Protein AF-F3B8E4-F1 (afdb_monomer_lite)

Sequence (115 aa):
MLEQELTNLQIYISKRNQGQTDEQVINHITKINNKTPLTQEEWHELIFPSCNNGYVEILRFILSNIQCLNNVKEYMRHTVYGRNKNINDERIEVLKEFMVLCQDLVQVKMRFSSS

Foldseek 3Di:
DPPVVLVVLLCCLQVPDVPDDLVNNLVVVVVVCVVPNDDLVSLVVSLLSCLQQLVLVNNVSSVVPHPDDDPLVVSLVSNPPHPDPVRNVSSVSVNVVSVVVVVVVVVVVVVVVVD

Secondary structure (DSSP, 8-state):
--HHHHHHHHHHHHTPPTT--HHHHHHHHHHHHHHSPPPHHHHHHTHHHHHHHT-HHHHHHHHHT-S--S-HHHHHHHHH----GGGHHHHHHHHHHHHHHHHHHHHHHHHHS--

Structure (mmCIF, N/CA/C/O backbone):
data_AF-F3B8E4-F1
#
_entry.id   AF-F3B8E4-F1
#
loop_
_atom_site.group_PDB
_atom_site.id
_atom_site.type_symbol
_atom_site.label_atom_id
_atom_site.label_alt_id
_atom_site.label_comp_id
_atom_site.label_asym_id
_atom_site.label_entity_id
_atom_site.label_seq_id
_atom_site.pdbx_PDB_ins_code
_atom_site.Cartn_x
_atom_site.Cartn_y
_atom_site.Cartn_z
_atom_site.occupancy
_atom_site.B_iso_or_equiv
_atom_site.auth_seq_id
_atom_site.auth_comp_id
_atom_site.auth_asym_id
_atom_site.auth_atom_id
_atom_site.pdbx_PDB_model_num
ATOM 1 N N . MET A 1 1 ? -5.755 12.592 9.765 1.00 84.38 1 MET A N 1
ATOM 2 C CA . MET A 1 1 ? -5.364 11.736 10.912 1.00 84.38 1 MET A CA 1
ATOM 3 C C . MET A 1 1 ? -4.284 12.456 11.731 1.00 84.38 1 MET A C 1
ATOM 5 O O . MET A 1 1 ? -3.757 13.446 11.238 1.00 84.38 1 MET A O 1
ATOM 9 N N . LEU A 1 2 ? -3.968 12.063 12.976 1.00 87.62 2 LEU A N 1
ATOM 10 C CA . LEU A 1 2 ? -2.770 12.601 13.650 1.00 87.62 2 LEU A CA 1
ATOM 11 C C . LEU A 1 2 ? -1.501 11.976 13.044 1.00 87.62 2 LEU A C 1
ATOM 13 O O . LEU A 1 2 ? -1.485 10.781 12.758 1.00 87.62 2 LEU A O 1
ATOM 17 N N . GLU A 1 3 ? -0.413 12.740 12.917 1.00 90.38 3 GLU A N 1
ATOM 18 C CA . GLU A 1 3 ? 0.869 12.270 12.347 1.00 90.38 3 GLU A CA 1
ATOM 19 C C . GLU A 1 3 ? 1.365 10.962 12.997 1.00 90.38 3 GLU A C 1
ATOM 21 O O . GLU A 1 3 ? 1.822 10.034 12.326 1.00 90.38 3 GLU A O 1
ATOM 26 N N . GLN A 1 4 ? 1.192 10.841 14.315 1.00 92.44 4 GLN A N 1
ATOM 27 C CA . GLN A 1 4 ? 1.565 9.640 15.057 1.00 92.44 4 GLN A CA 1
ATOM 28 C C . GLN A 1 4 ? 0.719 8.413 14.681 1.00 92.44 4 GLN A C 1
ATOM 30 O O . GLN A 1 4 ? 1.228 7.293 14.657 1.00 92.44 4 GLN A O 1
ATOM 35 N N . GLU A 1 5 ? -0.570 8.596 14.398 1.00 93.38 5 GLU A N 1
ATOM 36 C CA . GLU A 1 5 ? -1.457 7.507 13.980 1.00 93.38 5 GLU A CA 1
ATOM 37 C C . GLU A 1 5 ? -1.107 7.036 12.561 1.00 93.38 5 GLU A C 1
ATOM 39 O O . GLU A 1 5 ? -1.065 5.828 12.318 1.00 93.38 5 GLU A O 1
ATOM 44 N N . LEU A 1 6 ? -0.762 7.966 11.662 1.00 95.38 6 LEU A N 1
ATOM 45 C CA . LEU A 1 6 ? -0.288 7.647 10.314 1.00 95.38 6 LEU A CA 1
ATOM 46 C C . LEU A 1 6 ? 1.041 6.887 10.360 1.00 95.38 6 LEU A C 1
ATOM 48 O O . LEU A 1 6 ? 1.187 5.842 9.727 1.00 95.38 6 LEU A O 1
ATOM 52 N N . THR A 1 7 ? 1.969 7.345 11.201 1.00 94.94 7 THR A N 1
ATOM 53 C CA . THR A 1 7 ? 3.237 6.651 11.460 1.00 94.94 7 THR A CA 1
ATOM 54 C C . THR A 1 7 ? 2.995 5.231 11.979 1.00 94.94 7 THR A C 1
ATOM 56 O O . THR A 1 7 ? 3.616 4.271 11.519 1.00 94.94 7 THR A O 1
ATOM 59 N N . ASN A 1 8 ? 2.053 5.056 12.911 1.00 94.56 8 ASN A N 1
ATOM 60 C CA . ASN A 1 8 ? 1.695 3.734 13.426 1.00 94.56 8 ASN A CA 1
ATOM 61 C C . ASN A 1 8 ? 1.117 2.831 12.327 1.00 94.56 8 ASN A C 1
ATOM 63 O O . ASN A 1 8 ? 1.440 1.643 12.289 1.00 94.56 8 ASN A O 1
ATOM 67 N N . LEU A 1 9 ? 0.316 3.381 11.410 1.00 95.38 9 LEU A N 1
ATOM 68 C CA . LEU A 1 9 ? -0.224 2.646 10.266 1.00 95.38 9 LEU A CA 1
ATOM 69 C C . LEU A 1 9 ? 0.875 2.242 9.271 1.00 95.38 9 LEU A C 1
ATOM 71 O O . LEU A 1 9 ? 0.925 1.089 8.841 1.00 95.38 9 LEU A O 1
ATOM 75 N N . GLN A 1 10 ? 1.813 3.139 8.962 1.00 95.06 10 GLN A N 1
ATOM 76 C CA . GLN A 1 10 ? 2.982 2.828 8.133 1.00 95.06 10 GLN A CA 1
ATOM 77 C C . GLN A 1 10 ? 3.839 1.718 8.752 1.00 95.06 10 GLN A C 1
ATOM 79 O O . GLN A 1 10 ? 4.294 0.812 8.045 1.00 95.06 10 GLN A O 1
ATOM 84 N N . ILE A 1 11 ? 4.049 1.761 10.073 1.00 93.81 11 ILE A N 1
ATOM 85 C CA . ILE A 1 11 ? 4.767 0.720 10.817 1.00 93.81 11 ILE A CA 1
ATOM 86 C C . ILE A 1 11 ? 3.996 -0.598 10.772 1.00 93.81 11 ILE A C 1
ATOM 88 O O . ILE A 1 11 ? 4.616 -1.634 10.545 1.00 93.81 11 ILE A O 1
ATOM 92 N N . TYR A 1 12 ? 2.674 -0.569 10.949 1.00 94.19 12 TYR A N 1
ATOM 93 C CA . TYR A 1 12 ? 1.822 -1.756 10.893 1.00 94.19 12 TYR A CA 1
ATOM 94 C C . TYR A 1 12 ? 1.920 -2.468 9.540 1.00 94.19 12 TYR A C 1
ATOM 96 O O . TYR A 1 12 ? 2.071 -3.687 9.500 1.00 94.19 12 TYR A O 1
ATOM 104 N N . ILE A 1 13 ? 1.915 -1.711 8.437 1.00 93.81 13 ILE A N 1
ATOM 105 C CA . ILE A 1 13 ? 2.138 -2.265 7.096 1.00 93.81 13 ILE A CA 1
ATOM 106 C C . ILE A 1 13 ? 3.576 -2.792 6.985 1.00 93.81 13 ILE A C 1
ATOM 108 O O . ILE A 1 13 ? 3.791 -3.935 6.595 1.00 93.81 13 ILE A O 1
ATOM 112 N N . SER A 1 14 ? 4.575 -1.986 7.364 1.00 89.94 14 SER A N 1
ATOM 113 C CA . SER A 1 14 ? 5.996 -2.302 7.151 1.00 89.94 14 SER A CA 1
ATOM 114 C C . SER A 1 14 ? 6.499 -3.494 7.967 1.00 89.94 14 SER A C 1
ATOM 116 O O . SER A 1 14 ? 7.321 -4.267 7.485 1.00 89.94 14 SER A O 1
ATOM 118 N N . LYS A 1 15 ? 6.047 -3.623 9.217 1.00 86.12 15 LYS A N 1
ATOM 119 C CA . LYS A 1 15 ? 6.494 -4.625 10.193 1.00 86.12 15 LYS A CA 1
ATOM 120 C C . LYS A 1 15 ? 5.382 -5.628 10.499 1.00 86.12 15 LYS A C 1
ATOM 122 O O . LYS A 1 15 ? 5.187 -5.987 11.659 1.00 86.12 15 LYS A O 1
ATOM 127 N N . ARG A 1 16 ? 4.638 -6.048 9.470 1.00 81.19 16 ARG A N 1
ATOM 128 C CA . ARG A 1 16 ? 3.578 -7.051 9.622 1.00 81.19 16 ARG A CA 1
ATOM 129 C C . ARG A 1 16 ? 4.105 -8.291 10.351 1.00 81.19 16 ARG A C 1
ATOM 131 O O . ARG A 1 16 ? 5.232 -8.731 10.110 1.00 81.19 16 ARG A O 1
ATOM 138 N N . ASN A 1 17 ? 3.293 -8.849 11.243 1.00 79.06 17 ASN A N 1
ATOM 139 C CA . ASN A 1 17 ? 3.683 -10.027 12.016 1.00 79.06 17 ASN A CA 1
ATOM 140 C C . ASN A 1 17 ? 3.767 -11.267 11.114 1.00 79.06 17 ASN A C 1
ATOM 142 O O . ASN A 1 17 ? 3.074 -11.369 10.099 1.00 79.06 17 ASN A O 1
ATOM 146 N N . GLN A 1 18 ? 4.587 -12.245 11.503 1.00 71.62 18 GLN A N 1
ATOM 147 C CA . GLN A 1 18 ? 4.689 -13.512 10.782 1.00 71.62 18 GLN A CA 1
ATOM 148 C C . GLN A 1 18 ? 3.320 -14.216 10.763 1.00 71.62 18 GLN A C 1
ATOM 150 O O . GLN A 1 18 ? 2.737 -14.472 11.814 1.00 71.62 18 GLN A O 1
ATOM 155 N N . GLY A 1 19 ? 2.797 -14.490 9.563 1.00 81.06 19 GLY A N 1
ATOM 156 C CA . GLY A 1 19 ? 1.476 -15.100 9.354 1.00 81.06 19 GLY A CA 1
ATOM 157 C C . GLY A 1 19 ? 0.325 -14.116 9.115 1.00 81.06 19 GLY A C 1
ATOM 158 O O . GLY A 1 19 ? -0.791 -14.557 8.853 1.00 81.06 19 GLY A O 1
ATOM 159 N N . GLN A 1 20 ? 0.572 -12.805 9.166 1.00 90.88 20 GLN A N 1
ATOM 160 C CA . GLN A 1 20 ? -0.432 -11.806 8.811 1.00 90.88 20 GLN A CA 1
ATOM 161 C C . GLN A 1 20 ? -0.653 -11.758 7.290 1.00 90.88 20 GLN A C 1
ATOM 163 O O . GLN A 1 20 ? 0.301 -11.578 6.531 1.00 90.88 20 GLN A O 1
ATOM 168 N N . THR A 1 21 ? -1.904 -11.903 6.848 1.00 94.06 21 THR A N 1
ATOM 169 C CA . THR A 1 21 ? -2.271 -11.904 5.420 1.00 94.06 21 THR A CA 1
ATOM 170 C C . THR A 1 21 ? -2.484 -10.490 4.878 1.00 94.06 21 THR A C 1
ATOM 172 O O . THR A 1 21 ? -2.789 -9.562 5.632 1.00 94.06 21 THR A O 1
ATOM 175 N N . ASP A 1 22 ? -2.374 -10.317 3.557 1.00 94.56 22 ASP A N 1
ATOM 176 C CA . ASP A 1 22 ? -2.649 -9.031 2.898 1.00 94.56 22 ASP A CA 1
ATOM 177 C C . ASP A 1 22 ? -4.086 -8.559 3.169 1.00 94.56 22 ASP A C 1
ATOM 179 O O . ASP A 1 22 ? -4.306 -7.390 3.477 1.00 94.56 22 ASP A O 1
ATOM 183 N N . GLU A 1 23 ? -5.052 -9.484 3.176 1.00 96.56 23 GLU A N 1
ATOM 184 C CA . GLU A 1 23 ? -6.451 -9.205 3.515 1.00 96.56 23 GLU A CA 1
ATOM 185 C C . GLU A 1 23 ? -6.597 -8.628 4.930 1.00 96.56 23 GLU A C 1
ATOM 187 O O . GLU A 1 23 ? -7.321 -7.656 5.141 1.00 96.56 23 GLU A O 1
ATOM 192 N N . GLN A 1 24 ? -5.879 -9.175 5.916 1.00 96.19 24 GLN A N 1
ATOM 193 C CA . GLN A 1 24 ? -5.902 -8.643 7.280 1.00 96.19 24 GLN A CA 1
ATOM 194 C C . GLN A 1 24 ? -5.343 -7.220 7.344 1.00 96.19 24 GLN A C 1
ATOM 196 O O . GLN A 1 24 ? -5.883 -6.388 8.078 1.00 96.19 24 GLN A O 1
ATOM 201 N N . VAL A 1 25 ? -4.291 -6.922 6.576 1.00 96.31 25 VAL A N 1
ATOM 202 C CA . VAL A 1 25 ? -3.733 -5.565 6.504 1.00 96.31 25 VAL A CA 1
ATOM 203 C C . VAL A 1 25 ? -4.717 -4.608 5.829 1.00 96.31 25 VAL A C 1
ATOM 205 O O . VAL A 1 25 ? -4.999 -3.543 6.377 1.00 96.31 25 VAL A O 1
ATOM 208 N N . ILE A 1 26 ? -5.309 -5.000 4.700 1.00 97.69 26 ILE A N 1
ATOM 209 C CA . ILE A 1 26 ? -6.309 -4.205 3.970 1.00 97.69 26 ILE A CA 1
ATOM 210 C C . ILE A 1 26 ? -7.539 -3.931 4.842 1.00 97.69 26 ILE A C 1
ATOM 212 O O . ILE A 1 26 ? -7.999 -2.790 4.932 1.00 97.69 26 ILE A O 1
ATOM 216 N N . ASN A 1 27 ? -8.039 -4.942 5.554 1.00 97.81 27 ASN A N 1
ATOM 217 C CA . ASN A 1 27 ? -9.157 -4.793 6.485 1.00 97.81 27 ASN A CA 1
ATOM 218 C C . ASN A 1 27 ? -8.821 -3.825 7.626 1.00 97.81 27 ASN A C 1
ATOM 220 O O . ASN A 1 27 ? -9.675 -3.041 8.049 1.00 97.81 27 ASN A O 1
ATOM 224 N N . HIS A 1 28 ? -7.579 -3.838 8.115 1.00 96.62 28 HIS A N 1
ATOM 225 C CA . HIS A 1 28 ? -7.128 -2.893 9.131 1.00 96.62 28 HIS A CA 1
ATOM 226 C C . HIS A 1 28 ? -7.091 -1.453 8.604 1.00 96.62 28 HIS A C 1
ATOM 228 O O . HIS A 1 28 ? -7.661 -0.567 9.244 1.00 96.62 28 HIS A O 1
ATOM 234 N N . ILE A 1 29 ? -6.497 -1.227 7.424 1.00 97.12 29 ILE A N 1
ATOM 235 C CA . ILE A 1 29 ? -6.466 0.093 6.771 1.00 97.12 29 ILE A CA 1
ATOM 236 C C . ILE A 1 29 ? -7.899 0.590 6.537 1.00 97.12 29 ILE A C 1
ATOM 238 O O . ILE A 1 29 ? -8.236 1.707 6.919 1.00 97.12 29 ILE A O 1
ATOM 242 N N . THR A 1 30 ? -8.772 -0.266 6.001 1.00 97.88 30 THR A N 1
ATOM 243 C CA . THR A 1 30 ? -10.188 0.044 5.751 1.00 97.88 30 THR A CA 1
ATOM 244 C C . THR A 1 30 ? -10.913 0.439 7.035 1.00 97.88 30 THR A C 1
ATOM 246 O O . THR A 1 30 ? -11.628 1.438 7.071 1.00 97.88 30 THR A O 1
ATOM 249 N N . LYS A 1 31 ? -10.703 -0.302 8.129 1.00 97.50 31 LYS A N 1
ATOM 250 C CA . LYS A 1 31 ? -11.307 0.006 9.431 1.00 97.50 31 LYS A CA 1
ATOM 251 C C . LYS A 1 31 ? -10.844 1.354 9.981 1.00 97.50 31 LYS A C 1
ATOM 253 O O . LYS A 1 31 ? -11.645 2.043 10.610 1.00 97.50 31 LYS A O 1
ATOM 258 N N . ILE A 1 32 ? -9.577 1.711 9.783 1.00 96.00 32 ILE A N 1
ATOM 259 C CA . ILE A 1 32 ? -9.050 3.021 10.172 1.00 96.00 32 ILE A CA 1
ATOM 260 C C . ILE A 1 32 ? -9.675 4.115 9.305 1.00 96.00 32 ILE A C 1
ATOM 262 O O . ILE A 1 32 ? -10.263 5.042 9.855 1.00 96.00 32 ILE A O 1
ATOM 266 N N . ASN A 1 33 ? -9.638 3.961 7.981 1.00 96.69 33 ASN A N 1
ATOM 267 C CA . ASN A 1 33 ? -10.187 4.926 7.029 1.00 96.69 33 ASN A CA 1
ATOM 268 C C . ASN A 1 33 ? -11.695 5.171 7.237 1.00 96.69 33 ASN A C 1
ATOM 270 O O . ASN A 1 33 ? -12.164 6.297 7.143 1.00 96.69 33 ASN A O 1
ATOM 274 N N . ASN A 1 34 ? -12.461 4.139 7.603 1.00 96.62 34 ASN A N 1
ATOM 275 C CA . ASN A 1 34 ? -13.889 4.281 7.907 1.00 96.62 34 ASN A CA 1
ATOM 276 C C . ASN A 1 34 ? -14.165 5.073 9.196 1.00 96.62 34 ASN A C 1
ATOM 278 O O . ASN A 1 34 ? -15.255 5.619 9.352 1.00 96.62 34 ASN A O 1
ATOM 282 N N . LYS A 1 35 ? -13.218 5.105 10.141 1.00 95.50 35 LYS A N 1
ATOM 283 C CA . LYS A 1 35 ? -13.338 5.887 11.383 1.00 95.50 35 LYS A CA 1
ATOM 284 C C . LYS A 1 35 ? -12.835 7.312 11.201 1.00 95.50 35 LYS A C 1
ATOM 286 O O . LYS A 1 35 ? -13.486 8.252 11.643 1.00 95.50 35 LYS A O 1
ATOM 291 N N . THR A 1 36 ? -11.682 7.436 10.556 1.00 94.19 36 THR A N 1
ATOM 292 C CA . THR A 1 36 ? -10.993 8.692 10.289 1.00 94.19 36 THR A CA 1
ATOM 293 C C . THR A 1 36 ? -10.490 8.626 8.850 1.00 94.19 36 THR A C 1
ATOM 295 O O . THR A 1 36 ? -9.435 8.029 8.618 1.00 94.19 36 THR A O 1
ATOM 298 N N . PRO A 1 37 ? -11.244 9.183 7.884 1.00 95.31 37 PRO A N 1
ATOM 299 C CA . PRO A 1 37 ? -10.869 9.139 6.478 1.00 95.31 37 PRO A CA 1
ATOM 300 C C . PRO A 1 37 ? -9.473 9.705 6.242 1.00 95.31 37 PRO A C 1
ATOM 302 O O . PRO A 1 37 ? -9.139 10.779 6.745 1.00 95.31 37 PRO A O 1
ATOM 305 N N . LEU A 1 38 ? -8.681 8.960 5.478 1.00 96.69 38 LEU A N 1
ATOM 306 C CA . LEU A 1 38 ? -7.350 9.354 5.047 1.00 96.69 38 LEU A CA 1
ATOM 307 C C . LEU A 1 38 ? -7.457 10.417 3.950 1.00 96.69 38 LEU A C 1
ATOM 309 O O . LEU A 1 38 ? -8.265 10.289 3.021 1.00 96.69 38 LEU A O 1
ATOM 313 N N . THR A 1 39 ? -6.628 11.455 4.032 1.00 96.00 39 THR A N 1
ATOM 314 C CA . THR A 1 39 ? -6.474 12.411 2.928 1.00 96.00 39 THR A CA 1
ATOM 315 C C . THR A 1 39 ? -5.697 11.785 1.772 1.00 96.00 39 THR A C 1
ATOM 317 O O . THR A 1 39 ? -5.114 10.705 1.889 1.00 96.00 39 THR A O 1
ATOM 320 N N . GLN A 1 40 ? -5.673 12.461 0.622 1.00 93.75 40 GLN A N 1
ATOM 321 C CA . GLN A 1 40 ? -4.889 11.993 -0.519 1.00 93.75 40 GLN A CA 1
ATOM 322 C C . GLN A 1 40 ? -3.393 11.948 -0.192 1.00 93.75 40 GLN A C 1
ATOM 324 O O . GLN A 1 40 ? -2.720 10.996 -0.576 1.00 93.75 40 GLN A O 1
ATOM 329 N N . GLU A 1 41 ? -2.870 12.926 0.543 1.00 93.12 41 GLU A N 1
ATOM 330 C CA . GLU A 1 41 ? -1.478 12.956 1.000 1.00 93.12 41 GLU A CA 1
ATOM 331 C C . GLU A 1 41 ? -1.170 11.762 1.914 1.00 93.12 41 GLU A C 1
ATOM 333 O O . GLU A 1 41 ? -0.184 11.059 1.699 1.00 93.12 41 GLU A O 1
ATOM 338 N N . GLU A 1 42 ? -2.061 11.463 2.862 1.00 95.56 42 GLU A N 1
ATOM 339 C CA . GLU A 1 42 ? -1.898 10.334 3.782 1.00 95.56 42 GLU A CA 1
ATOM 340 C C . GLU A 1 42 ? -1.940 8.986 3.039 1.00 95.56 42 GLU A C 1
ATOM 342 O O . GLU A 1 42 ? -1.161 8.086 3.347 1.00 95.56 42 GLU A O 1
ATOM 347 N N . TRP A 1 43 ? -2.779 8.842 2.006 1.00 96.00 43 TRP A N 1
ATOM 348 C CA . TRP A 1 43 ? -2.765 7.655 1.142 1.00 96.00 43 TRP A CA 1
ATOM 349 C C . TRP A 1 43 ? -1.444 7.486 0.384 1.00 96.00 43 TRP A C 1
ATOM 351 O O . TRP A 1 43 ? -0.927 6.368 0.299 1.00 96.00 43 TRP A O 1
ATOM 361 N N . HIS A 1 44 ? -0.870 8.574 -0.139 1.00 93.69 44 HIS A N 1
ATOM 362 C CA . HIS A 1 44 ? 0.430 8.530 -0.815 1.00 93.69 44 HIS A CA 1
ATOM 363 C C . HIS A 1 44 ? 1.548 8.075 0.127 1.00 93.69 44 HIS A C 1
ATOM 365 O O . HIS A 1 44 ? 2.445 7.334 -0.279 1.00 93.69 44 HIS A O 1
ATOM 371 N N . GLU A 1 45 ? 1.484 8.466 1.395 1.00 93.25 45 GLU A N 1
ATOM 372 C CA . GLU A 1 45 ? 2.448 8.055 2.410 1.00 93.25 45 GLU A CA 1
ATOM 373 C C . GLU A 1 45 ? 2.429 6.545 2.713 1.00 93.25 45 GLU A C 1
ATOM 375 O O . GLU A 1 45 ? 3.453 5.980 3.110 1.00 93.25 45 GLU A O 1
ATOM 380 N N . LEU A 1 46 ? 1.308 5.855 2.475 1.00 94.75 46 LEU A N 1
ATO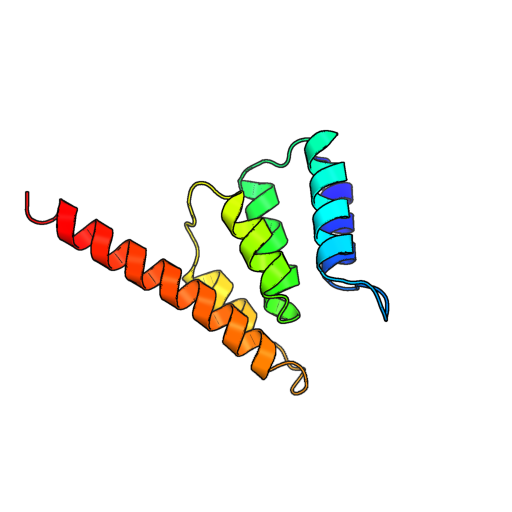M 381 C CA . LEU A 1 46 ? 1.204 4.400 2.658 1.00 94.75 46 LEU A CA 1
ATOM 382 C C . LEU A 1 46 ? 1.857 3.592 1.522 1.00 94.75 46 LEU A C 1
ATOM 384 O O . LEU A 1 46 ? 2.081 2.386 1.672 1.00 94.75 46 LEU A O 1
ATOM 388 N N . ILE A 1 47 ? 2.219 4.232 0.405 1.00 93.81 47 ILE A N 1
ATOM 389 C CA . ILE A 1 47 ? 2.880 3.570 -0.729 1.00 93.81 47 ILE A CA 1
ATOM 390 C C . ILE A 1 47 ? 4.256 3.024 -0.318 1.00 93.81 47 ILE A C 1
ATOM 392 O O . ILE A 1 47 ? 4.592 1.880 -0.635 1.00 93.81 47 ILE A O 1
ATOM 396 N N . PHE A 1 48 ? 5.052 3.811 0.415 1.00 90.56 48 PHE A N 1
ATOM 397 C CA . PHE A 1 48 ? 6.440 3.457 0.735 1.00 90.56 48 PHE A CA 1
ATOM 398 C C . PHE A 1 48 ? 6.586 2.140 1.522 1.00 90.56 48 PHE A C 1
ATOM 400 O O . PHE A 1 48 ? 7.424 1.320 1.128 1.00 90.56 48 PHE A O 1
ATOM 407 N N . PRO A 1 49 ? 5.791 1.871 2.580 1.00 90.19 49 PRO A N 1
ATOM 408 C CA . PRO A 1 49 ? 5.749 0.562 3.235 1.00 90.19 49 PRO A CA 1
ATOM 409 C C . PRO A 1 49 ? 5.561 -0.624 2.280 1.00 90.19 49 PRO A C 1
ATOM 411 O O . PRO A 1 49 ? 6.244 -1.641 2.424 1.00 90.19 49 PRO A O 1
ATOM 414 N N . SER A 1 50 ? 4.672 -0.488 1.294 1.00 89.06 50 SER A N 1
ATOM 415 C CA . SER A 1 50 ? 4.355 -1.551 0.333 1.00 89.06 50 SER A CA 1
ATOM 416 C C . SER A 1 50 ? 5.493 -1.756 -0.668 1.00 89.06 50 SER A C 1
ATOM 418 O O . SER A 1 50 ? 5.899 -2.891 -0.921 1.00 89.06 50 SER A O 1
ATOM 420 N N . CYS A 1 51 ? 6.095 -0.663 -1.150 1.00 88.06 51 CYS A N 1
ATOM 421 C CA . CYS A 1 51 ? 7.280 -0.693 -2.010 1.00 88.06 51 CYS A CA 1
ATOM 422 C C . CYS A 1 51 ? 8.471 -1.381 -1.344 1.00 88.06 51 CYS A C 1
ATOM 424 O O . CYS A 1 51 ? 9.114 -2.246 -1.936 1.00 88.06 51 CYS A O 1
ATOM 426 N N . ASN A 1 52 ? 8.759 -1.015 -0.095 1.00 83.31 52 ASN A N 1
ATOM 427 C CA . ASN A 1 52 ? 9.923 -1.522 0.621 1.00 83.31 52 ASN A CA 1
ATOM 428 C C . ASN A 1 52 ? 9.844 -3.026 0.887 1.00 83.31 52 ASN A C 1
ATOM 430 O O . ASN A 1 52 ? 10.891 -3.658 1.019 1.00 83.31 52 ASN A O 1
ATOM 434 N N . ASN A 1 53 ? 8.648 -3.604 0.952 1.00 85.94 53 ASN A N 1
ATOM 435 C CA . ASN A 1 53 ? 8.465 -5.006 1.318 1.00 85.94 53 ASN A CA 1
ATOM 436 C C . ASN A 1 53 ? 7.894 -5.885 0.194 1.00 85.94 53 ASN A C 1
ATOM 438 O O . ASN A 1 53 ? 7.712 -7.077 0.413 1.00 85.94 53 ASN A O 1
ATOM 442 N N . GLY A 1 54 ? 7.632 -5.326 -0.993 1.00 87.88 54 GLY A N 1
ATOM 443 C CA . GLY A 1 54 ? 7.085 -6.087 -2.121 1.00 87.88 54 GLY A CA 1
ATOM 444 C C . GLY A 1 54 ? 5.607 -6.467 -1.954 1.00 87.88 54 GLY A C 1
ATOM 445 O O . GLY A 1 54 ? 5.161 -7.477 -2.482 1.00 87.88 54 GLY A O 1
ATOM 446 N N . TYR A 1 55 ? 4.820 -5.696 -1.202 1.00 91.50 55 TYR A N 1
ATOM 447 C CA . TYR A 1 55 ? 3.416 -6.035 -0.943 1.00 91.50 55 TYR A CA 1
ATOM 448 C C . TYR A 1 55 ? 2.498 -5.563 -2.075 1.00 91.50 55 TYR A C 1
ATOM 450 O O . TYR A 1 55 ? 1.888 -4.497 -1.991 1.00 9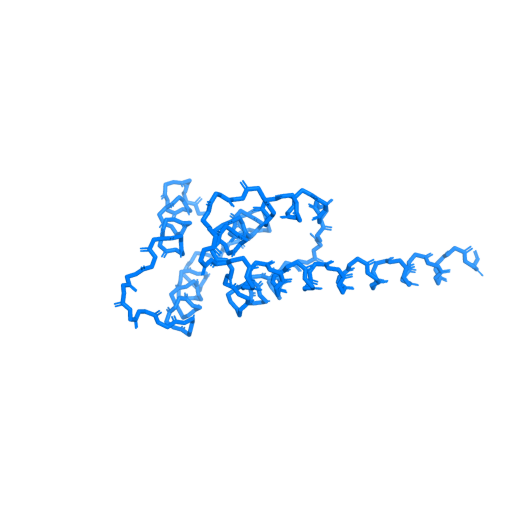1.50 55 TYR A O 1
ATOM 458 N N . VAL A 1 56 ? 2.410 -6.363 -3.138 1.00 92.06 56 VAL A N 1
ATOM 459 C CA . VAL A 1 56 ? 1.680 -6.031 -4.375 1.00 92.06 56 VAL A CA 1
ATOM 460 C C . VAL A 1 56 ? 0.190 -5.788 -4.128 1.00 92.06 56 VAL A C 1
ATOM 462 O O . VAL A 1 56 ? -0.329 -4.749 -4.530 1.00 92.06 56 VAL A O 1
ATOM 465 N N . GLU A 1 57 ? -0.504 -6.693 -3.434 1.00 95.38 57 GLU A N 1
ATOM 466 C CA . GLU A 1 57 ? -1.958 -6.563 -3.233 1.00 95.38 57 GLU A CA 1
ATOM 467 C C . GLU A 1 57 ? -2.313 -5.377 -2.328 1.00 95.38 57 GLU A C 1
ATOM 469 O O . GLU A 1 57 ? -3.264 -4.639 -2.589 1.00 95.38 57 GLU A O 1
ATOM 474 N N . ILE A 1 58 ? -1.495 -5.129 -1.302 1.00 95.81 58 ILE A N 1
ATOM 475 C CA . ILE A 1 58 ? -1.647 -3.961 -0.426 1.00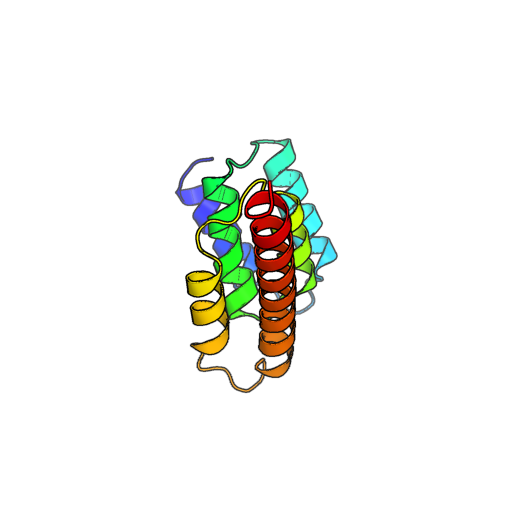 95.81 58 ILE A CA 1
ATOM 476 C C . ILE A 1 58 ? -1.413 -2.672 -1.226 1.00 95.81 58 ILE A C 1
ATOM 478 O O . ILE A 1 58 ? -2.173 -1.713 -1.082 1.00 95.81 58 ILE A O 1
ATOM 482 N N . LEU A 1 59 ? -0.408 -2.653 -2.108 1.00 95.19 59 LEU A N 1
ATOM 483 C CA . LEU A 1 59 ? -0.155 -1.516 -2.986 1.00 95.19 59 LEU A CA 1
ATOM 484 C C . LEU A 1 59 ? -1.334 -1.253 -3.928 1.00 95.19 59 LEU A C 1
ATOM 486 O O . LEU A 1 59 ? -1.772 -0.110 -4.019 1.00 95.19 59 LEU A O 1
ATOM 490 N N . ARG A 1 60 ? -1.871 -2.279 -4.599 1.00 95.06 60 ARG A N 1
ATOM 491 C CA . ARG A 1 60 ? -3.043 -2.133 -5.483 1.00 95.06 60 ARG A CA 1
ATOM 492 C C . ARG A 1 60 ? -4.232 -1.534 -4.742 1.00 95.06 60 ARG A C 1
ATOM 494 O O . ARG A 1 60 ? -4.866 -0.607 -5.245 1.00 95.06 60 ARG A O 1
ATOM 501 N N . PHE A 1 61 ? -4.494 -2.010 -3.526 1.00 97.44 61 PHE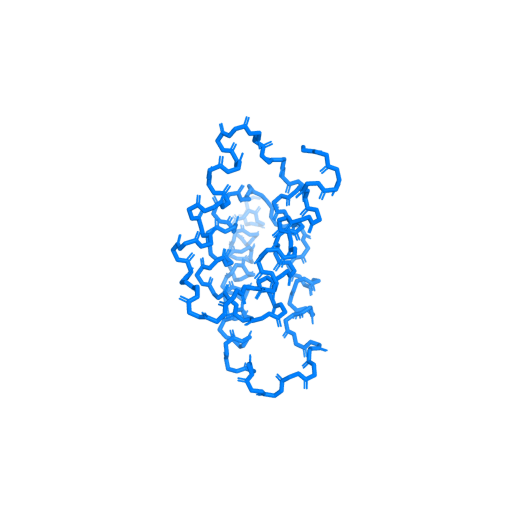 A N 1
ATOM 502 C CA . PHE A 1 61 ? -5.536 -1.447 -2.677 1.00 97.44 61 PHE A CA 1
ATOM 503 C C . PHE A 1 61 ? -5.287 0.038 -2.366 1.00 97.44 61 PHE A C 1
ATOM 505 O O . PHE A 1 61 ? -6.183 0.860 -2.559 1.00 97.44 61 PHE A O 1
ATOM 512 N N . ILE A 1 62 ? -4.073 0.409 -1.947 1.00 96.19 62 ILE A N 1
ATOM 513 C CA . ILE A 1 62 ? -3.710 1.811 -1.676 1.00 96.19 62 ILE A CA 1
ATOM 514 C C . ILE A 1 62 ? -3.904 2.675 -2.927 1.00 96.19 62 ILE A C 1
ATOM 516 O O . ILE A 1 62 ? -4.557 3.713 -2.859 1.00 96.19 62 ILE A O 1
ATOM 520 N N . LEU A 1 63 ? -3.404 2.225 -4.079 1.00 93.50 63 LEU A N 1
ATOM 521 C CA . LEU A 1 63 ? -3.516 2.944 -5.349 1.00 93.50 63 LEU A CA 1
ATOM 522 C C . LEU A 1 63 ? -4.974 3.153 -5.771 1.00 93.50 63 LEU A C 1
ATOM 524 O O . LEU A 1 63 ? -5.304 4.222 -6.272 1.00 93.50 63 LEU A O 1
ATOM 528 N N . SER A 1 64 ? -5.861 2.186 -5.510 1.00 94.44 64 SER A N 1
ATOM 529 C CA . SER A 1 64 ? -7.295 2.321 -5.810 1.00 94.44 64 SER A CA 1
ATOM 530 C C . SER A 1 64 ? -8.002 3.427 -5.011 1.00 94.44 64 SER A C 1
ATOM 532 O O . SER A 1 64 ? -9.087 3.859 -5.395 1.00 94.44 64 SER A O 1
ATOM 534 N N . ASN A 1 65 ? -7.385 3.912 -3.926 1.00 95.56 65 ASN A N 1
ATOM 535 C CA . ASN A 1 65 ? -7.895 5.009 -3.099 1.00 95.56 65 ASN A CA 1
ATOM 536 C C . ASN A 1 65 ? -7.230 6.365 -3.412 1.00 95.56 65 ASN A C 1
ATOM 538 O O . ASN A 1 65 ? -7.577 7.387 -2.809 1.00 95.56 65 ASN A O 1
ATOM 542 N N . ILE A 1 66 ? -6.296 6.398 -4.367 1.00 93.00 66 ILE A N 1
ATOM 543 C CA . ILE A 1 66 ? -5.601 7.613 -4.789 1.00 93.00 66 ILE A CA 1
ATOM 544 C C . ILE A 1 66 ? -6.190 8.115 -6.107 1.00 93.00 66 ILE A C 1
ATOM 546 O O . ILE A 1 66 ? -6.248 7.401 -7.102 1.00 93.00 66 ILE A O 1
ATOM 550 N N . GLN A 1 67 ? -6.598 9.381 -6.124 1.00 87.00 67 GLN A N 1
ATOM 551 C CA . GLN A 1 67 ? -7.210 10.018 -7.289 1.00 87.00 67 GLN A CA 1
ATOM 552 C C . GLN A 1 67 ? -6.182 10.420 -8.351 1.00 87.00 67 GLN A C 1
ATOM 554 O O . GLN A 1 67 ? -6.471 10.358 -9.543 1.00 87.00 67 GLN A O 1
ATOM 559 N N . CYS A 1 68 ? -4.991 10.863 -7.937 1.00 83.25 68 C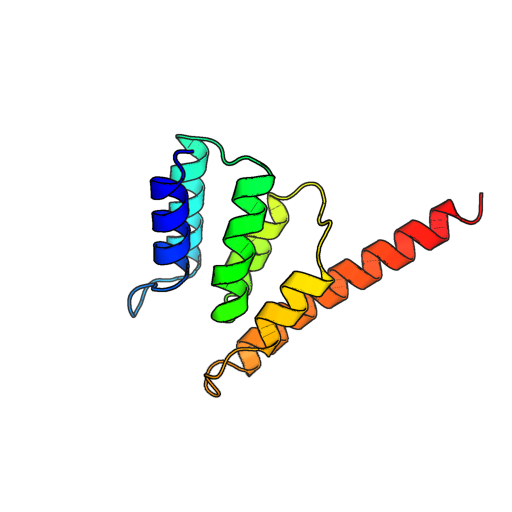YS A N 1
ATOM 560 C CA . CYS A 1 68 ? -3.948 11.316 -8.852 1.00 83.25 68 CYS A CA 1
ATOM 561 C C . CYS A 1 68 ? -2.558 11.007 -8.298 1.00 83.25 68 CYS A C 1
ATOM 563 O O . CYS A 1 68 ? -2.226 11.443 -7.198 1.00 83.25 68 CYS A O 1
ATOM 565 N N . LEU A 1 69 ? -1.740 10.295 -9.078 1.00 83.56 69 LEU A N 1
ATOM 566 C CA . LEU A 1 69 ? -0.377 9.926 -8.701 1.00 83.56 69 LEU A CA 1
ATOM 567 C C . LEU A 1 69 ? 0.630 10.912 -9.313 1.00 83.56 69 LEU A C 1
ATOM 569 O O . LEU A 1 69 ? 0.937 10.838 -10.502 1.00 83.56 69 LEU A O 1
ATOM 573 N N . ASN A 1 70 ? 1.188 11.814 -8.504 1.00 74.00 70 ASN A N 1
ATOM 574 C CA . ASN A 1 70 ? 2.076 12.869 -9.018 1.00 74.00 70 ASN A CA 1
ATOM 575 C C . ASN A 1 70 ? 3.576 12.513 -8.988 1.00 74.00 70 ASN A C 1
ATOM 577 O O . ASN A 1 70 ? 4.370 13.182 -9.645 1.00 74.00 70 ASN A O 1
ATOM 581 N N . ASN A 1 71 ? 3.967 11.423 -8.312 1.00 80.88 71 ASN A N 1
ATOM 582 C CA . ASN A 1 71 ? 5.374 11.100 -8.020 1.00 80.88 71 ASN A CA 1
ATOM 583 C C . ASN A 1 71 ? 5.767 9.641 -8.333 1.00 80.88 71 ASN A C 1
ATOM 585 O O . ASN A 1 71 ? 6.624 9.063 -7.667 1.00 80.88 71 ASN A O 1
ATOM 589 N N . VAL A 1 72 ? 5.196 9.033 -9.385 1.00 83.31 72 VAL A N 1
ATOM 590 C CA . VAL A 1 72 ? 5.431 7.612 -9.747 1.00 83.31 72 VAL A CA 1
ATOM 591 C C . VAL A 1 72 ? 6.925 7.246 -9.787 1.00 83.31 72 VAL A C 1
ATOM 593 O O . VAL A 1 72 ? 7.338 6.221 -9.251 1.00 83.31 72 VAL A O 1
ATOM 596 N N . LYS A 1 73 ? 7.764 8.111 -10.378 1.00 82.56 73 LYS A N 1
ATOM 597 C CA . LYS A 1 73 ? 9.217 7.886 -10.491 1.00 82.56 73 LYS A CA 1
ATOM 598 C C . LYS A 1 73 ? 9.915 7.782 -9.136 1.00 82.56 73 LYS A C 1
ATOM 600 O O . LYS A 1 73 ? 10.895 7.051 -9.016 1.00 82.56 73 LYS A O 1
ATOM 605 N N . GLU A 1 74 ? 9.457 8.533 -8.141 1.00 84.44 74 GLU A N 1
ATOM 606 C CA . GLU A 1 74 ? 9.991 8.466 -6.783 1.00 84.44 74 GLU A CA 1
ATOM 607 C C . GLU A 1 74 ? 9.608 7.137 -6.134 1.00 84.44 74 GLU A C 1
ATOM 609 O O . GLU A 1 74 ? 10.486 6.424 -5.651 1.00 84.44 74 GLU A O 1
ATOM 614 N N . TYR A 1 75 ? 8.343 6.723 -6.247 1.00 86.50 75 TYR A N 1
ATOM 615 C CA . TYR A 1 75 ? 7.894 5.424 -5.741 1.00 86.50 75 TYR A CA 1
ATOM 616 C C . TYR A 1 75 ? 8.672 4.257 -6.356 1.00 86.50 75 TYR A C 1
ATOM 618 O O . TYR A 1 75 ? 9.145 3.393 -5.621 1.00 86.50 75 TYR A O 1
ATOM 626 N N . MET A 1 76 ? 8.921 4.282 -7.670 1.00 85.06 76 MET A N 1
ATOM 627 C CA . MET A 1 76 ? 9.758 3.284 -8.350 1.00 85.06 76 MET A CA 1
ATOM 628 C C . MET A 1 76 ? 11.207 3.259 -7.842 1.00 85.06 76 MET A C 1
ATOM 630 O O . MET A 1 76 ? 11.836 2.208 -7.830 1.00 85.06 76 MET A O 1
ATOM 634 N N . ARG A 1 77 ? 11.781 4.391 -7.413 1.00 81.81 77 ARG A N 1
ATOM 635 C CA . ARG A 1 77 ? 13.118 4.379 -6.790 1.00 81.81 77 ARG A CA 1
ATOM 636 C C . ARG A 1 77 ? 13.071 3.648 -5.452 1.00 81.81 77 ARG A C 1
ATOM 638 O O . ARG A 1 77 ? 13.932 2.818 -5.174 1.00 81.81 77 ARG A O 1
ATOM 645 N N . HIS A 1 78 ? 12.045 3.898 -4.648 1.00 79.56 78 HIS A N 1
ATOM 646 C CA . HIS A 1 78 ? 11.901 3.245 -3.348 1.00 79.56 78 HIS A CA 1
ATOM 647 C C . HIS A 1 78 ? 11.717 1.723 -3.438 1.00 79.56 78 HIS A C 1
ATOM 649 O O . HIS A 1 78 ? 12.116 1.019 -2.514 1.00 79.56 78 HIS A O 1
ATOM 655 N N . THR A 1 79 ? 11.207 1.189 -4.551 1.00 79.00 79 THR A N 1
ATOM 656 C CA . THR A 1 79 ? 11.078 -0.268 -4.742 1.00 79.00 79 THR A CA 1
ATOM 657 C C . THR A 1 79 ? 12.418 -0.948 -5.031 1.00 79.00 79 THR A C 1
ATOM 659 O O . THR A 1 79 ? 12.625 -2.087 -4.621 1.00 79.00 79 THR A O 1
ATOM 662 N N . VAL A 1 80 ? 13.363 -0.257 -5.682 1.00 73.94 80 VAL A N 1
ATOM 663 C CA . VAL A 1 80 ? 14.648 -0.841 -6.118 1.00 73.94 80 VAL A CA 1
ATOM 664 C C . VAL A 1 80 ? 15.814 -0.610 -5.148 1.00 73.94 80 VAL A C 1
ATOM 666 O O . VAL A 1 80 ? 16.834 -1.288 -5.245 1.00 73.94 80 VAL A O 1
ATOM 669 N N . TYR A 1 81 ? 15.692 0.317 -4.191 1.00 68.94 81 TYR A N 1
ATOM 670 C CA . TYR A 1 81 ? 16.796 0.709 -3.295 1.00 68.94 81 TYR A CA 1
ATOM 671 C C . TYR A 1 81 ? 16.986 -0.168 -2.040 1.00 68.94 81 TYR A C 1
ATOM 673 O O . TYR A 1 81 ? 17.850 0.110 -1.203 1.00 68.94 81 TYR A O 1
ATOM 681 N N . GLY A 1 82 ? 16.213 -1.239 -1.862 1.00 63.31 82 GLY A N 1
ATOM 682 C CA . GLY A 1 82 ? 16.266 -2.024 -0.630 1.00 63.31 82 GLY A CA 1
ATOM 683 C C . GLY A 1 82 ? 17.317 -3.144 -0.624 1.00 63.31 82 GLY A C 1
ATOM 684 O O . GLY A 1 82 ? 17.405 -3.942 -1.547 1.00 63.31 82 GLY A O 1
ATOM 685 N N . ARG A 1 83 ? 18.044 -3.297 0.489 1.00 59.47 83 ARG A N 1
ATOM 686 C CA . ARG A 1 83 ? 19.163 -4.257 0.648 1.00 59.47 83 ARG A CA 1
ATOM 687 C C . ARG A 1 83 ? 18.771 -5.736 0.833 1.00 59.47 83 ARG A C 1
ATOM 689 O O . ARG A 1 83 ? 19.651 -6.592 0.868 1.00 59.47 83 ARG A O 1
ATOM 696 N N . ASN A 1 84 ? 17.484 -6.046 0.990 1.00 67.56 84 ASN A N 1
ATOM 697 C CA . ASN A 1 84 ? 17.018 -7.410 1.248 1.00 67.56 84 ASN A CA 1
ATOM 698 C C . ASN A 1 84 ? 16.826 -8.188 -0.065 1.00 67.56 84 ASN A C 1
ATOM 700 O O . ASN A 1 84 ? 15.821 -8.004 -0.744 1.00 67.56 84 ASN A O 1
ATOM 704 N N . LYS A 1 85 ? 17.785 -9.061 -0.398 1.00 64.56 85 LYS A N 1
ATOM 705 C CA . LYS A 1 85 ? 17.759 -9.873 -1.626 1.00 64.56 85 LYS A CA 1
ATOM 706 C C . LYS A 1 85 ? 16.601 -10.876 -1.680 1.00 64.56 85 LYS A C 1
ATOM 708 O O . LYS A 1 85 ? 16.201 -11.248 -2.774 1.00 64.56 85 LYS A O 1
ATOM 713 N N . ASN A 1 86 ? 16.064 -11.280 -0.527 1.00 71.56 86 ASN A N 1
ATOM 714 C CA . ASN A 1 86 ? 15.033 -12.317 -0.432 1.00 71.56 86 ASN A CA 1
ATOM 715 C C . ASN A 1 86 ? 13.627 -11.826 -0.811 1.00 71.56 86 ASN A C 1
ATOM 717 O O . ASN A 1 86 ? 12.706 -12.626 -0.764 1.00 71.56 86 ASN A O 1
ATOM 721 N N . ILE A 1 87 ? 13.460 -10.535 -1.123 1.00 75.12 87 ILE A N 1
ATOM 722 C CA . ILE A 1 87 ? 12.169 -9.933 -1.506 1.00 75.12 87 ILE A CA 1
ATOM 723 C C . ILE A 1 87 ? 12.240 -9.189 -2.848 1.00 75.12 87 ILE A C 1
ATOM 725 O O . ILE A 1 87 ? 11.456 -8.280 -3.130 1.00 75.12 87 ILE A O 1
ATOM 729 N N . ASN A 1 88 ? 13.277 -9.470 -3.641 1.00 76.69 88 ASN A N 1
ATOM 730 C CA . ASN A 1 88 ? 13.513 -8.759 -4.893 1.00 76.69 88 ASN A CA 1
ATOM 731 C C . ASN A 1 88 ? 12.462 -9.100 -5.956 1.00 76.69 88 ASN A C 1
ATOM 733 O O . ASN A 1 88 ? 12.078 -8.201 -6.699 1.00 76.69 88 ASN A O 1
ATOM 737 N N . ASP A 1 89 ? 11.975 -10.342 -6.004 1.00 82.56 89 ASP A N 1
ATOM 738 C CA . ASP A 1 89 ? 10.960 -10.764 -6.977 1.00 82.56 89 ASP A CA 1
ATOM 739 C C . ASP A 1 89 ? 9.619 -10.071 -6.700 1.00 82.56 89 ASP A C 1
ATOM 741 O O . ASP A 1 89 ? 9.007 -9.499 -7.600 1.00 82.56 89 ASP A O 1
ATOM 745 N N . GLU A 1 90 ? 9.211 -9.980 -5.437 1.00 84.69 90 GLU A N 1
ATOM 746 C CA . GLU A 1 90 ? 7.997 -9.272 -5.031 1.00 84.69 90 GLU A CA 1
ATOM 747 C C . GLU A 1 90 ? 8.095 -7.759 -5.287 1.00 84.69 90 GLU A C 1
ATOM 749 O O . GLU A 1 90 ? 7.131 -7.106 -5.689 1.00 84.69 90 GLU A O 1
ATOM 754 N N . ARG A 1 91 ? 9.285 -7.174 -5.115 1.00 83.19 91 ARG A N 1
ATOM 755 C CA . ARG A 1 91 ? 9.536 -5.770 -5.479 1.00 83.19 91 ARG A CA 1
ATOM 756 C C . ARG A 1 91 ? 9.526 -5.537 -6.986 1.00 83.19 91 ARG A C 1
ATOM 758 O O . ARG A 1 91 ? 9.135 -4.451 -7.415 1.00 83.19 91 ARG A O 1
ATOM 765 N N . ILE A 1 92 ? 9.935 -6.524 -7.784 1.00 84.12 92 ILE A N 1
ATOM 766 C CA . ILE A 1 92 ? 9.788 -6.484 -9.242 1.00 84.12 92 ILE A CA 1
ATOM 767 C C . ILE A 1 92 ? 8.302 -6.475 -9.611 1.00 84.12 92 ILE A C 1
ATOM 769 O O . ILE A 1 92 ? 7.914 -5.687 -10.470 1.00 84.12 92 ILE A O 1
ATOM 773 N N . GLU A 1 93 ? 7.460 -7.268 -8.946 1.00 87.38 93 GLU A N 1
ATOM 774 C CA . GLU A 1 93 ? 6.008 -7.221 -9.171 1.00 87.38 93 GLU A CA 1
ATOM 775 C C . GLU A 1 93 ? 5.419 -5.851 -8.816 1.00 87.38 93 GLU A C 1
ATOM 777 O O . GLU A 1 93 ? 4.697 -5.262 -9.617 1.00 87.38 93 GLU A O 1
ATOM 782 N N . VAL A 1 94 ? 5.819 -5.263 -7.687 1.00 87.75 94 VAL A N 1
ATOM 783 C CA . VAL A 1 94 ? 5.442 -3.881 -7.356 1.00 87.75 94 VAL A CA 1
ATOM 784 C C . VAL A 1 94 ? 5.903 -2.885 -8.436 1.00 87.75 94 VAL A C 1
ATOM 786 O O . VAL A 1 94 ? 5.166 -1.972 -8.811 1.00 87.75 94 VAL A O 1
ATOM 789 N N . LEU A 1 95 ? 7.123 -3.036 -8.960 1.00 86.62 95 LEU A N 1
ATOM 790 C CA . LEU A 1 95 ? 7.637 -2.172 -10.022 1.00 86.62 95 LEU A CA 1
ATOM 791 C C . LEU A 1 95 ? 6.797 -2.285 -11.303 1.00 86.62 95 LEU A C 1
ATOM 793 O O . LEU A 1 95 ? 6.545 -1.264 -11.947 1.00 86.62 95 LEU A O 1
ATOM 797 N N . LYS A 1 96 ? 6.341 -3.493 -11.656 1.00 86.12 96 LYS A N 1
ATOM 798 C CA . LYS A 1 96 ? 5.462 -3.721 -12.812 1.00 86.12 96 LYS A CA 1
ATOM 799 C C . LYS A 1 96 ? 4.144 -2.960 -12.678 1.00 86.12 96 LYS A C 1
ATOM 801 O O . LYS A 1 96 ? 3.734 -2.335 -13.653 1.00 86.12 96 LYS A O 1
ATOM 806 N N . GLU A 1 97 ? 3.541 -2.920 -11.489 1.00 88.75 97 GLU A N 1
ATOM 807 C CA . GLU A 1 97 ? 2.318 -2.134 -11.250 1.00 88.75 97 GLU A CA 1
ATOM 808 C C . GLU A 1 97 ? 2.531 -0.644 -11.568 1.00 88.75 97 GLU A C 1
ATOM 810 O O . GLU A 1 97 ? 1.745 -0.030 -12.292 1.00 88.75 97 GLU A O 1
ATOM 815 N N . PHE A 1 98 ? 3.647 -0.056 -11.121 1.00 86.19 98 PHE A N 1
ATOM 816 C CA . PHE A 1 98 ? 3.972 1.335 -11.460 1.00 86.19 98 PHE A CA 1
ATOM 817 C C . PHE A 1 98 ? 4.275 1.546 -12.947 1.00 86.19 98 PHE A C 1
ATOM 819 O O . PHE A 1 98 ? 3.982 2.617 -13.487 1.00 86.19 98 PHE A O 1
ATOM 826 N N . MET A 1 99 ? 4.861 0.555 -13.624 1.00 83.81 99 MET A N 1
ATOM 827 C CA . MET A 1 99 ? 5.107 0.627 -15.066 1.00 83.81 99 MET A CA 1
ATOM 828 C C . MET A 1 99 ? 3.803 0.651 -15.868 1.00 83.81 99 MET A C 1
ATOM 830 O O . MET A 1 99 ? 3.710 1.441 -16.808 1.00 83.81 99 MET A O 1
ATOM 834 N N . VAL A 1 100 ? 2.800 -0.147 -15.483 1.00 83.44 100 VAL A N 1
ATOM 835 C CA . VAL A 1 100 ? 1.461 -0.121 -16.102 1.00 83.44 100 VAL A CA 1
ATOM 836 C C . VAL A 1 100 ? 0.840 1.269 -15.954 1.00 83.44 100 VAL A C 1
ATOM 838 O O . VAL A 1 100 ? 0.472 1.886 -16.952 1.00 83.44 100 VAL A O 1
ATOM 841 N N . LEU A 1 101 ? 0.860 1.835 -14.741 1.00 78.62 101 LEU A N 1
ATOM 842 C CA . LEU A 1 101 ? 0.364 3.196 -14.496 1.00 78.62 101 LEU A CA 1
ATOM 843 C C . LEU A 1 101 ? 1.077 4.256 -15.352 1.00 78.62 101 LEU A C 1
ATOM 845 O O . LEU A 1 101 ? 0.453 5.193 -15.850 1.00 78.62 101 LEU A O 1
ATOM 849 N N . CYS A 1 102 ? 2.390 4.120 -15.555 1.00 71.88 102 CYS A N 1
ATOM 850 C CA . CYS A 1 102 ? 3.135 5.027 -16.429 1.00 71.88 102 CYS A CA 1
ATOM 851 C C . CYS A 1 102 ? 2.712 4.905 -17.899 1.00 71.88 102 CYS A C 1
ATOM 853 O O . CYS A 1 102 ? 2.659 5.919 -18.596 1.00 71.88 102 CYS A O 1
ATOM 855 N N . GLN A 1 103 ? 2.431 3.692 -18.385 1.00 70.44 103 GLN A N 1
ATOM 856 C CA . GLN A 1 103 ? 1.976 3.469 -19.760 1.00 70.44 103 GLN A CA 1
ATOM 857 C C . GLN A 1 103 ? 0.604 4.107 -19.996 1.00 70.44 103 GLN A C 1
ATOM 859 O O . GLN A 1 103 ? 0.429 4.806 -20.996 1.00 70.44 103 GLN A O 1
ATOM 864 N N . ASP A 1 104 ? -0.318 3.967 -19.0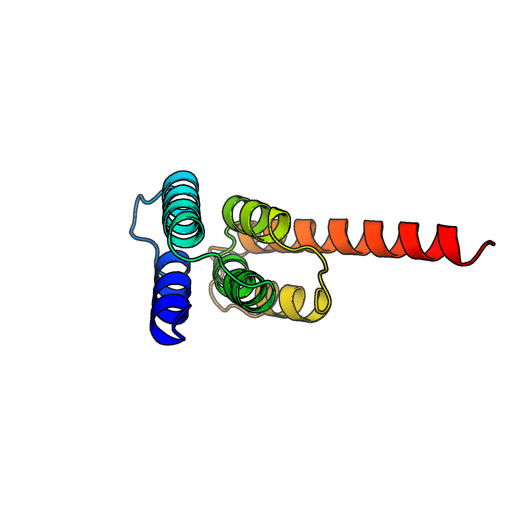46 1.00 62.97 104 ASP A N 1
ATOM 865 C CA . ASP A 1 104 ? -1.650 4.571 -19.130 1.00 62.97 104 ASP A CA 1
ATOM 866 C C . ASP A 1 104 ? -1.580 6.106 -19.167 1.00 62.97 104 ASP A C 1
ATOM 868 O O . ASP A 1 104 ? -2.221 6.744 -20.007 1.00 62.97 104 ASP A O 1
ATOM 872 N N . LEU A 1 105 ? -0.717 6.721 -18.348 1.00 59.06 105 LEU A N 1
ATOM 873 C CA . LEU A 1 105 ? -0.488 8.172 -18.367 1.00 59.06 105 LEU A CA 1
ATOM 874 C C . LEU A 1 105 ? 0.078 8.674 -19.709 1.00 59.06 105 LEU A C 1
ATOM 876 O O . LEU A 1 105 ? -0.273 9.770 -20.160 1.00 59.06 105 LEU A O 1
ATOM 880 N N . VAL A 1 106 ? 0.942 7.890 -20.364 1.00 59.59 106 VAL A N 1
ATOM 881 C CA . VAL A 1 106 ? 1.492 8.221 -21.692 1.00 59.59 106 VAL A CA 1
ATOM 882 C C . VAL A 1 106 ? 0.409 8.129 -22.770 1.00 59.59 106 VAL A C 1
ATOM 884 O O . VAL A 1 106 ? 0.296 9.038 -23.595 1.00 59.59 106 VAL A O 1
ATOM 887 N N . GLN A 1 107 ? -0.430 7.090 -22.739 1.00 53.94 107 GLN A N 1
ATOM 888 C CA . GLN A 1 107 ? -1.535 6.926 -23.691 1.00 53.94 107 GLN A CA 1
ATOM 889 C C . GLN A 1 107 ? -2.587 8.037 -23.554 1.00 53.94 107 GLN A C 1
ATOM 891 O O . GLN A 1 107 ? -3.066 8.565 -24.561 1.00 53.94 107 GLN A O 1
ATOM 896 N N . VAL A 1 108 ? -2.905 8.453 -22.323 1.00 55.81 108 VAL A N 1
ATOM 897 C CA . VAL A 1 108 ? -3.815 9.579 -22.059 1.00 55.81 108 VAL A CA 1
ATOM 898 C C . VAL A 1 108 ? -3.237 10.892 -22.595 1.00 55.81 108 VAL A C 1
ATOM 900 O O . VAL A 1 108 ? -3.928 11.608 -23.319 1.00 55.81 108 VAL A O 1
ATOM 903 N N . LYS A 1 109 ? -1.956 11.196 -22.336 1.00 51.84 109 LYS A N 1
ATOM 904 C CA . LYS A 1 109 ? -1.314 12.412 -22.871 1.00 51.84 109 LYS A CA 1
ATOM 905 C C . LYS A 1 109 ? -1.304 12.468 -24.400 1.00 51.84 109 LYS A C 1
ATOM 907 O O . LYS A 1 109 ? -1.535 13.543 -24.953 1.00 51.84 109 LYS A O 1
ATOM 912 N N . MET A 1 110 ? -1.084 11.347 -25.092 1.00 51.53 110 MET A N 1
ATOM 913 C CA . MET A 1 110 ? -1.104 11.334 -26.562 1.00 51.53 110 MET A CA 1
ATOM 914 C C . MET A 1 110 ? -2.497 11.625 -27.142 1.00 51.53 110 MET A C 1
ATOM 916 O O . MET A 1 110 ? -2.600 12.340 -28.139 1.00 51.53 110 MET A O 1
ATOM 920 N N . ARG A 1 111 ? -3.576 11.164 -26.492 1.00 48.22 111 ARG A N 1
ATOM 921 C CA . ARG A 1 111 ? -4.958 11.446 -26.930 1.00 48.22 111 ARG A CA 1
ATOM 922 C C . ARG A 1 111 ? -5.347 12.922 -26.823 1.00 48.22 111 ARG A C 1
ATOM 924 O O . ARG A 1 111 ? -6.103 13.391 -27.661 1.00 48.22 111 ARG A O 1
ATOM 931 N N . PHE A 1 112 ? -4.824 13.652 -25.838 1.00 50.69 112 PHE A N 1
ATOM 932 C CA . PHE A 1 112 ? -5.118 15.083 -25.651 1.00 50.69 112 PHE A CA 1
ATOM 933 C C . PHE A 1 112 ? -4.158 16.029 -26.385 1.00 50.69 112 PHE A C 1
ATOM 935 O O . PHE A 1 112 ? -4.446 17.214 -26.490 1.00 50.69 112 PHE A O 1
ATOM 942 N N . SER A 1 113 ? -3.036 15.524 -26.901 1.00 50.97 113 SER A N 1
ATOM 943 C CA . SER A 1 113 ? -2.073 16.316 -27.690 1.00 50.97 113 SER A CA 1
ATOM 944 C C . SER A 1 113 ? -2.373 16.299 -29.196 1.00 50.97 113 SER A C 1
ATOM 946 O O . SER A 1 113 ? -1.631 16.890 -29.974 1.00 50.97 113 SER A O 1
ATOM 948 N N . SER A 1 114 ? -3.426 15.584 -29.602 1.00 53.25 114 SER A N 1
ATOM 949 C CA . SER A 1 114 ? -3.837 15.389 -30.999 1.00 53.25 114 SER A CA 1
ATOM 950 C C . SER A 1 114 ? -5.121 16.161 -31.352 1.00 53.25 114 SER A C 1
ATOM 952 O O . SER A 1 114 ? -5.722 15.880 -32.389 1.00 53.25 114 SER A O 1
ATOM 954 N N . SER A 1 115 ? -5.547 17.088 -30.484 1.00 45.00 115 SER A N 1
ATOM 955 C CA . SER A 1 115 ? -6.803 17.848 -30.570 1.00 45.00 115 SER A CA 1
ATOM 956 C C . SER A 1 115 ? -6.555 19.335 -30.772 1.00 45.00 115 SER A C 1
ATOM 958 O O . SER A 1 115 ? -5.640 19.861 -30.099 1.00 45.00 115 SER A O 1
#

Radius of gyration: 15.1 Å; chains: 1; bounding box: 33×33×46 Å

pLDDT: mean 84.34, std 13.49, range [45.0, 97.88]